Protein AF-A0A931NUS4-F1 (afdb_monomer_lite)

Structure (mmCIF, N/CA/C/O backbone):
data_AF-A0A931NUS4-F1
#
_entry.id   AF-A0A931NUS4-F1
#
loop_
_atom_site.group_PDB
_atom_site.id
_atom_site.type_symbol
_atom_site.label_atom_id
_atom_site.label_alt_id
_atom_site.label_comp_id
_atom_site.label_asym_id
_atom_site.label_entity_id
_atom_site.label_seq_id
_atom_site.pdbx_PDB_ins_code
_atom_site.Cartn_x
_atom_site.Cartn_y
_atom_site.Cartn_z
_atom_site.occupancy
_atom_site.B_iso_or_equiv
_atom_site.auth_seq_id
_atom_site.auth_comp_id
_atom_site.auth_asym_id
_atom_site.auth_atom_id
_atom_site.pdbx_PDB_model_num
ATOM 1 N N . MET A 1 1 ? -22.230 -15.250 7.422 1.00 44.75 1 MET A N 1
ATOM 2 C CA . MET A 1 1 ? -21.213 -14.177 7.453 1.00 44.75 1 MET A CA 1
ATOM 3 C C . MET A 1 1 ? -21.692 -13.132 8.441 1.00 44.75 1 MET A C 1
ATOM 5 O O . MET A 1 1 ? -22.619 -12.404 8.127 1.00 44.75 1 MET A O 1
ATOM 9 N N . SER A 1 2 ? -21.154 -13.136 9.659 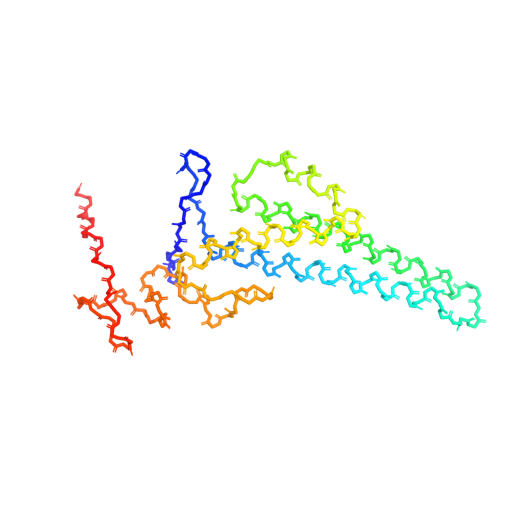1.00 49.25 2 SER A N 1
ATOM 10 C CA . SER A 1 2 ? -21.464 -12.131 10.679 1.00 49.25 2 SER A CA 1
ATOM 11 C C . SER A 1 2 ? -21.004 -10.754 10.206 1.00 49.25 2 SER A C 1
ATOM 13 O O . SER A 1 2 ? -19.854 -10.581 9.802 1.00 49.25 2 SER A O 1
ATOM 15 N N . GLU A 1 3 ? -21.904 -9.777 10.238 1.00 60.72 3 GLU A N 1
ATOM 16 C CA . GLU A 1 3 ? -21.630 -8.390 9.869 1.00 60.72 3 GLU A CA 1
ATOM 17 C C . GLU A 1 3 ? -20.678 -7.770 10.911 1.00 60.72 3 GLU A C 1
ATOM 19 O O . GLU A 1 3 ? -21.071 -7.276 11.970 1.00 60.72 3 GLU A O 1
ATOM 24 N N . HIS A 1 4 ? -19.369 -7.874 10.674 1.00 65.06 4 HIS A N 1
ATOM 25 C CA . HIS A 1 4 ? -18.370 -7.240 11.528 1.00 65.06 4 HIS A CA 1
ATOM 26 C C . HIS A 1 4 ? -18.446 -5.723 11.333 1.00 65.06 4 HIS A C 1
ATOM 28 O O . HIS A 1 4 ? -17.865 -5.183 10.395 1.00 65.06 4 HIS A O 1
ATOM 34 N N . GLN A 1 5 ? -19.157 -5.028 12.224 1.00 73.69 5 GLN A N 1
ATOM 35 C CA . GLN A 1 5 ? -19.165 -3.565 12.229 1.00 73.69 5 GLN A CA 1
ATOM 36 C C . GLN A 1 5 ? -17.720 -3.027 12.345 1.00 73.69 5 GLN A C 1
ATOM 38 O O . GLN A 1 5 ? -16.972 -3.386 13.259 1.00 73.69 5 GLN A O 1
ATOM 43 N N . GLU A 1 6 ? -17.294 -2.207 11.379 1.00 77.62 6 GLU A N 1
ATOM 44 C CA . GLU A 1 6 ? -15.931 -1.658 11.283 1.00 77.62 6 GLU A CA 1
ATOM 45 C C . GLU A 1 6 ? -15.802 -0.367 12.100 1.00 77.62 6 GLU A C 1
ATOM 47 O O . GLU A 1 6 ? -16.686 0.489 12.048 1.00 77.62 6 GLU A O 1
ATOM 52 N N . VAL A 1 7 ? -14.700 -0.163 12.835 1.00 80.19 7 VAL A N 1
ATOM 53 C CA . VAL A 1 7 ? -14.495 1.107 13.551 1.00 80.19 7 VAL A CA 1
ATOM 54 C C . VAL A 1 7 ? -14.315 2.230 12.531 1.00 80.19 7 VAL A C 1
ATOM 56 O O . VAL A 1 7 ? -13.367 2.238 11.736 1.00 80.19 7 VAL A O 1
ATOM 59 N N . THR A 1 8 ? -15.228 3.199 12.565 1.00 84.88 8 THR A N 1
ATOM 60 C CA . THR A 1 8 ? -15.153 4.389 11.720 1.00 84.88 8 THR A CA 1
ATOM 61 C C . THR A 1 8 ? -14.603 5.575 12.496 1.00 84.88 8 THR A C 1
ATOM 63 O O . THR A 1 8 ? -15.117 5.913 13.561 1.00 84.88 8 THR A O 1
ATOM 66 N N . ALA A 1 9 ? -13.611 6.262 11.937 1.00 82.31 9 ALA A N 1
ATOM 67 C CA . ALA A 1 9 ? -13.141 7.547 12.442 1.00 82.31 9 ALA A CA 1
ATOM 68 C C . ALA A 1 9 ? -13.780 8.692 11.644 1.00 82.31 9 ALA A C 1
ATOM 70 O O . ALA A 1 9 ? -13.908 8.600 10.422 1.00 82.31 9 ALA A O 1
ATOM 71 N N . LYS A 1 10 ? -14.158 9.791 12.308 1.00 80.50 10 LYS A N 1
ATOM 72 C CA . LYS A 1 10 ? -14.536 11.035 11.617 1.00 80.50 10 LYS A CA 1
ATOM 73 C C . LYS A 1 10 ? -13.261 11.747 11.177 1.00 80.50 10 LYS A C 1
ATOM 75 O O . LYS A 1 10 ? -12.428 12.091 12.013 1.00 80.50 10 LYS A O 1
ATOM 80 N N . VAL A 1 11 ? -13.090 11.948 9.874 1.00 73.88 11 VAL A N 1
ATOM 81 C CA . VAL A 1 11 ? -11.864 12.530 9.308 1.00 73.88 11 VAL A CA 1
ATOM 82 C C . VAL A 1 11 ? -12.217 13.633 8.309 1.00 73.88 11 VAL A C 1
ATOM 84 O O . VAL A 1 11 ? -13.215 13.559 7.592 1.00 73.88 11 VAL A O 1
ATOM 87 N N . GLY A 1 12 ? -11.392 14.681 8.273 1.00 66.06 12 GLY A N 1
ATOM 88 C CA . GLY A 1 12 ? -11.570 15.858 7.419 1.00 66.06 12 GLY A CA 1
ATOM 89 C C . GLY A 1 12 ? -11.888 17.127 8.209 1.00 66.06 12 GLY A C 1
ATOM 90 O O . GLY A 1 12 ? -12.439 17.065 9.304 1.00 66.06 12 GLY A O 1
ATOM 91 N N . TRP A 1 13 ? -11.556 18.284 7.627 1.00 54.19 13 TRP A N 1
ATOM 92 C CA . TRP A 1 13 ? -11.664 19.610 8.263 1.00 54.19 13 TRP A CA 1
ATOM 93 C C . TRP A 1 13 ? -13.055 19.875 8.867 1.00 54.19 13 TRP A C 1
ATOM 95 O O . TRP A 1 13 ? -13.164 20.471 9.928 1.00 54.19 13 TRP A O 1
ATOM 105 N N . LYS A 1 14 ? -14.128 19.380 8.236 1.00 71.62 14 LYS A N 1
ATOM 106 C CA . LYS A 1 14 ? -15.515 19.554 8.712 1.00 71.62 14 LYS A CA 1
ATOM 107 C C . LYS A 1 14 ? -16.119 18.322 9.406 1.00 71.62 14 LYS A C 1
ATOM 109 O O . LYS A 1 14 ? -17.322 18.300 9.616 1.00 71.62 14 LYS A O 1
ATOM 114 N N . GLY A 1 15 ? -15.348 17.266 9.689 1.00 66.75 15 GLY A N 1
ATOM 115 C CA . GLY A 1 15 ? -15.837 16.075 10.411 1.00 66.75 15 GLY A CA 1
ATOM 116 C C . GLY A 1 15 ? -16.984 15.294 9.744 1.00 66.75 15 GLY A C 1
ATOM 117 O O . GLY A 1 15 ? -17.589 14.439 10.385 1.00 66.75 15 GLY A O 1
ATOM 118 N N . ARG A 1 16 ? -17.291 15.575 8.468 1.00 69.38 16 ARG A N 1
ATOM 119 C CA . ARG A 1 16 ? -18.466 15.039 7.754 1.00 69.38 16 ARG A CA 1
ATOM 120 C C . ARG A 1 16 ? -18.285 13.635 7.173 1.00 69.38 16 ARG A C 1
ATOM 122 O O . ARG A 1 16 ? -19.279 13.019 6.816 1.00 69.38 16 ARG A O 1
ATOM 129 N N . LYS A 1 17 ? -17.054 13.126 7.045 1.00 79.38 17 LYS A N 1
ATOM 130 C CA . LYS A 1 17 ? -16.796 11.801 6.455 1.00 79.38 17 LYS A CA 1
ATOM 131 C C . LYS A 1 17 ? -16.368 10.806 7.529 1.00 79.38 17 LYS A C 1
ATOM 133 O O . LYS A 1 17 ? -15.382 11.032 8.231 1.00 79.38 17 LYS A O 1
ATOM 138 N N . THR A 1 18 ? -17.105 9.706 7.632 1.00 82.81 18 THR A N 1
ATOM 139 C CA . THR A 1 18 ? -16.718 8.516 8.391 1.00 82.81 18 THR A CA 1
ATOM 140 C C . THR A 1 18 ? -15.817 7.647 7.520 1.00 82.81 18 THR A C 1
ATOM 142 O O . THR A 1 18 ? -16.117 7.372 6.360 1.00 82.81 18 THR A O 1
ATOM 145 N N . ILE A 1 19 ? -14.668 7.248 8.059 1.00 85.56 19 ILE A N 1
ATOM 146 C CA . ILE A 1 19 ? -13.674 6.442 7.351 1.00 85.56 19 ILE A CA 1
ATOM 147 C C . ILE A 1 19 ? -13.434 5.166 8.138 1.00 85.56 19 ILE A C 1
ATOM 149 O O . ILE A 1 19 ? -13.087 5.219 9.316 1.00 85.56 19 IL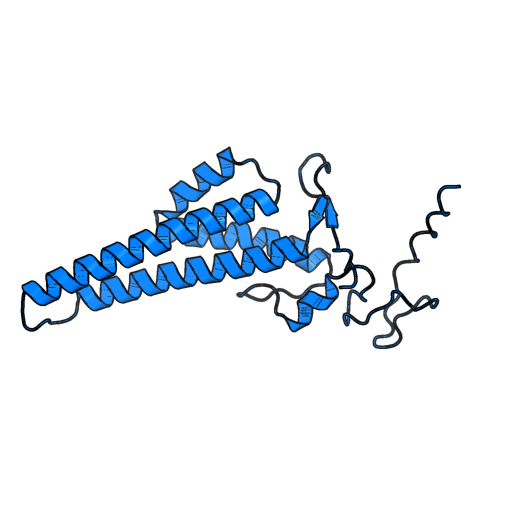E A O 1
ATOM 153 N N . SER A 1 20 ? -13.589 4.026 7.471 1.00 89.00 20 SER A N 1
ATOM 154 C CA . SER A 1 20 ? -13.227 2.721 8.021 1.00 89.00 20 SER A CA 1
ATOM 155 C C . SER A 1 20 ? -11.712 2.629 8.212 1.00 89.00 20 SER A C 1
ATOM 157 O O . SER A 1 20 ? -10.947 2.677 7.243 1.00 89.00 20 SER A O 1
ATOM 159 N N . LEU A 1 21 ? -11.273 2.492 9.466 1.00 88.19 21 LEU A N 1
ATOM 160 C CA . LEU A 1 21 ? -9.853 2.353 9.806 1.00 88.19 21 LEU A CA 1
ATOM 161 C C . LEU A 1 21 ? -9.255 1.070 9.219 1.00 88.19 21 LEU A C 1
ATOM 163 O O . LEU A 1 21 ? -8.116 1.081 8.750 1.00 88.19 21 LEU A O 1
ATOM 167 N N . MET A 1 22 ? -10.050 -0.003 9.177 1.00 88.88 22 MET A N 1
ATOM 168 C CA . MET A 1 22 ? -9.689 -1.279 8.557 1.00 88.88 22 MET A CA 1
ATOM 169 C C . MET A 1 22 ? -9.325 -1.080 7.081 1.00 88.88 22 MET A C 1
ATOM 171 O O . MET A 1 22 ? -8.249 -1.485 6.631 1.00 88.88 22 MET A O 1
ATOM 175 N N . ARG A 1 23 ? -10.182 -0.379 6.324 1.00 88.44 23 ARG A N 1
ATOM 176 C CA . ARG A 1 23 ? -9.917 -0.075 4.911 1.00 88.44 23 ARG A CA 1
ATOM 177 C C . ARG A 1 23 ? -8.662 0.768 4.733 1.00 88.44 23 ARG A C 1
ATOM 179 O O . ARG A 1 23 ? -7.893 0.495 3.814 1.00 88.44 23 ARG A O 1
ATOM 186 N N . VAL A 1 24 ? -8.422 1.753 5.599 1.00 88.81 24 VAL A N 1
ATOM 187 C CA . VAL A 1 24 ? -7.198 2.569 5.539 1.00 88.81 24 VAL A CA 1
ATOM 188 C C . VAL A 1 24 ? -5.955 1.706 5.755 1.00 88.81 24 VAL A C 1
ATOM 190 O O . VAL A 1 24 ? -5.039 1.774 4.939 1.00 88.81 24 VAL A O 1
ATOM 193 N N . ALA A 1 25 ? -5.940 0.848 6.779 1.00 90.31 25 ALA A N 1
ATOM 194 C CA . ALA A 1 25 ? -4.808 -0.033 7.071 1.00 90.31 25 ALA A CA 1
ATOM 195 C C . ALA A 1 25 ? -4.504 -1.001 5.911 1.00 90.31 25 ALA A C 1
ATOM 197 O O . ALA A 1 25 ? -3.353 -1.144 5.490 1.00 90.31 25 ALA A O 1
ATOM 198 N N . LEU A 1 26 ? -5.541 -1.618 5.333 1.00 90.06 26 LEU A N 1
ATOM 199 C CA . LEU A 1 26 ? -5.390 -2.522 4.188 1.00 90.06 26 LEU A CA 1
ATOM 200 C C . LEU A 1 26 ? -4.864 -1.796 2.942 1.00 90.06 26 LEU A C 1
ATOM 202 O O . LEU A 1 26 ? -3.983 -2.308 2.245 1.00 90.06 26 LEU A O 1
ATOM 206 N N . ARG A 1 27 ? -5.371 -0.590 2.662 1.00 90.25 27 ARG A N 1
ATOM 207 C CA . ARG A 1 27 ? -4.923 0.218 1.518 1.00 90.25 27 ARG A CA 1
ATOM 208 C C . ARG A 1 27 ? -3.505 0.748 1.710 1.00 90.25 27 ARG A C 1
ATOM 210 O O . ARG A 1 27 ? -2.758 0.754 0.737 1.00 90.25 27 ARG A O 1
ATOM 217 N N . GLN A 1 28 ? -3.111 1.109 2.931 1.00 90.19 28 GLN A N 1
ATOM 218 C CA . GLN A 1 28 ? -1.741 1.514 3.249 1.00 90.19 28 GLN A CA 1
ATOM 219 C C . GLN A 1 28 ? -0.751 0.386 2.930 1.00 90.19 28 GLN A C 1
ATOM 221 O O . GLN A 1 28 ? 0.210 0.587 2.191 1.00 90.19 28 GLN A O 1
ATOM 226 N N . ARG A 1 29 ? -1.045 -0.841 3.377 1.00 89.94 29 ARG A N 1
ATOM 227 C CA . ARG A 1 29 ? -0.205 -2.011 3.079 1.00 89.94 29 ARG A CA 1
ATOM 228 C C . ARG A 1 29 ? -0.134 -2.316 1.582 1.00 89.94 29 ARG A C 1
ATOM 230 O O . ARG A 1 29 ? 0.918 -2.694 1.071 1.00 89.94 29 ARG A O 1
ATOM 237 N N . SER A 1 30 ? -1.252 -2.161 0.872 1.00 90.25 30 SER A N 1
ATOM 238 C CA . SER A 1 30 ? -1.285 -2.306 -0.585 1.00 90.25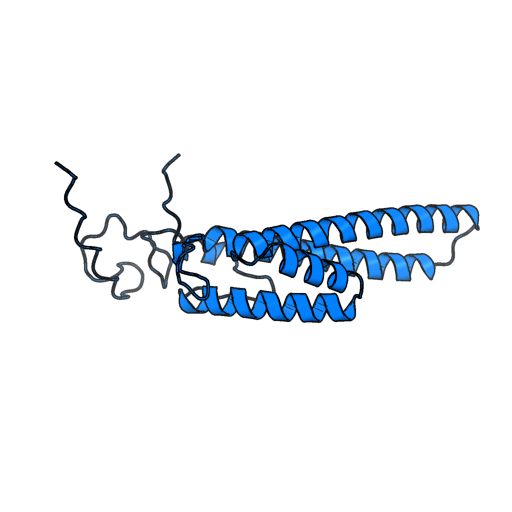 30 SER A CA 1
ATOM 239 C C . SER A 1 30 ? -0.404 -1.268 -1.281 1.00 90.25 30 SER A C 1
ATOM 241 O O . SER A 1 30 ? 0.329 -1.637 -2.195 1.00 90.25 30 SER A O 1
ATOM 243 N N . LEU A 1 31 ? -0.461 -0.001 -0.851 1.00 88.69 31 LEU A N 1
ATOM 244 C CA . LEU A 1 31 ? 0.361 1.073 -1.408 1.00 88.69 31 LEU A CA 1
ATOM 245 C C . LEU A 1 31 ? 1.847 0.775 -1.204 1.00 88.69 31 LEU A C 1
ATOM 247 O O . LEU A 1 31 ? 2.632 0.831 -2.147 1.00 88.69 31 LEU A O 1
ATOM 251 N N . GLN A 1 32 ? 2.222 0.382 0.008 1.00 90.25 32 GLN A N 1
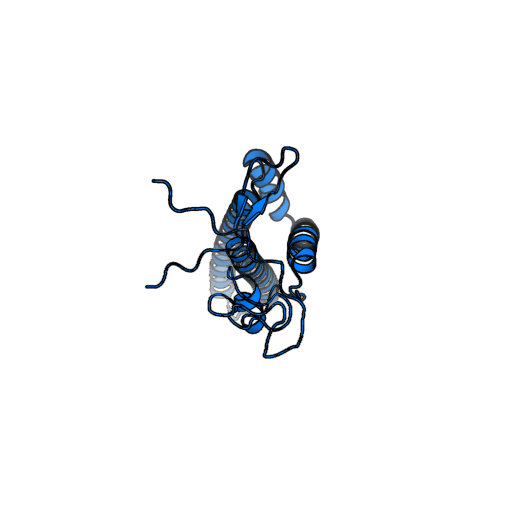ATOM 252 C CA . GLN A 1 32 ? 3.612 0.103 0.324 1.00 90.25 32 GLN A CA 1
ATOM 253 C C . GLN A 1 32 ? 4.179 -1.071 -0.477 1.00 90.25 32 GLN A C 1
ATOM 255 O O . GLN A 1 32 ? 5.307 -1.001 -0.955 1.00 90.25 32 GLN A O 1
ATOM 260 N N . ARG A 1 33 ? 3.380 -2.122 -0.702 1.00 90.38 33 ARG A N 1
ATOM 261 C CA . ARG A 1 33 ? 3.764 -3.216 -1.606 1.00 90.38 33 ARG A CA 1
ATOM 262 C C . ARG A 1 33 ? 3.919 -2.743 -3.046 1.00 90.38 33 ARG A C 1
ATOM 264 O O . ARG A 1 33 ? 4.873 -3.150 -3.694 1.00 90.38 33 ARG A O 1
ATOM 271 N N . SER A 1 34 ? 3.021 -1.886 -3.541 1.00 89.31 34 SER A N 1
ATOM 272 C CA . SER A 1 34 ? 3.137 -1.358 -4.907 1.00 89.31 34 SER A CA 1
ATOM 273 C C . SER A 1 34 ? 4.366 -0.473 -5.096 1.00 89.31 34 SER A C 1
ATOM 275 O O . SER A 1 34 ? 5.060 -0.617 -6.095 1.00 89.31 34 SER A O 1
ATOM 277 N N . VAL A 1 35 ? 4.686 0.387 -4.124 1.00 88.56 35 VAL A N 1
ATOM 278 C CA . VAL A 1 35 ? 5.878 1.241 -4.201 1.00 88.56 35 VAL A CA 1
ATOM 279 C C . VAL A 1 35 ? 7.151 0.417 -4.027 1.00 88.56 35 VAL A C 1
ATOM 281 O O . VAL A 1 35 ? 8.103 0.618 -4.772 1.00 88.56 35 VAL A O 1
ATOM 284 N N . GLY A 1 36 ? 7.153 -0.567 -3.124 1.00 90.12 36 GLY A N 1
ATOM 285 C CA . GLY A 1 36 ? 8.257 -1.520 -2.998 1.00 90.12 36 GLY A CA 1
ATOM 286 C C . GLY A 1 36 ? 8.499 -2.308 -4.288 1.00 90.12 36 GLY A C 1
ATOM 287 O O . GLY A 1 36 ? 9.636 -2.407 -4.732 1.00 90.12 36 GLY A O 1
ATOM 288 N N . ALA A 1 37 ? 7.437 -2.800 -4.934 1.00 90.81 37 ALA A N 1
ATOM 289 C CA . ALA A 1 37 ? 7.533 -3.487 -6.220 1.00 90.81 37 ALA A CA 1
ATOM 290 C C . ALA A 1 37 ? 8.047 -2.562 -7.334 1.00 90.81 37 ALA A C 1
ATOM 292 O O . ALA A 1 37 ? 8.880 -2.981 -8.132 1.00 90.81 37 ALA A O 1
ATOM 293 N N . TYR A 1 38 ? 7.603 -1.302 -7.366 1.00 89.94 38 TYR A N 1
ATOM 294 C CA . TYR A 1 38 ? 8.102 -0.304 -8.313 1.00 89.94 38 TYR A CA 1
ATOM 295 C C . TYR A 1 38 ? 9.602 -0.038 -8.125 1.00 89.94 38 TYR A C 1
ATOM 297 O O . TYR A 1 38 ? 10.360 -0.123 -9.087 1.00 89.94 38 TYR A O 1
ATOM 305 N N . LEU A 1 39 ? 10.050 0.206 -6.887 1.00 91.25 39 LEU A N 1
ATOM 306 C CA . LEU A 1 39 ? 11.468 0.414 -6.579 1.00 91.25 39 LEU A CA 1
ATOM 307 C C . LEU A 1 39 ? 12.308 -0.824 -6.908 1.00 91.25 39 LEU A C 1
ATOM 309 O O . LEU A 1 39 ? 13.378 -0.694 -7.495 1.00 91.25 39 LEU A O 1
ATOM 313 N N . LEU A 1 40 ? 11.810 -2.022 -6.593 1.00 92.69 40 LEU A N 1
ATOM 314 C CA . LEU A 1 40 ? 12.477 -3.274 -6.944 1.00 92.69 40 LEU A CA 1
ATOM 315 C C . LEU A 1 40 ? 12.602 -3.432 -8.464 1.00 92.69 40 LEU A C 1
ATOM 317 O O . LEU A 1 40 ? 13.680 -3.744 -8.955 1.00 92.69 40 LEU A O 1
ATOM 321 N N . THR A 1 41 ? 11.527 -3.164 -9.210 1.00 91.69 41 THR A N 1
ATOM 322 C CA . THR A 1 41 ? 11.525 -3.218 -10.682 1.00 91.69 41 THR A CA 1
ATOM 323 C C . THR A 1 41 ? 12.516 -2.215 -11.267 1.00 91.69 41 THR A C 1
ATOM 325 O O . THR A 1 41 ? 13.223 -2.536 -12.218 1.00 91.69 41 THR A O 1
ATOM 328 N N . LEU A 1 42 ? 12.627 -1.025 -10.672 1.00 91.31 42 LEU A N 1
ATOM 329 C CA . LEU A 1 42 ? 13.593 -0.005 -11.071 1.00 91.31 42 LEU A CA 1
ATOM 330 C C . LEU A 1 42 ? 15.040 -0.466 -10.832 1.00 91.31 42 LEU A C 1
ATOM 332 O O . LEU A 1 42 ? 15.858 -0.381 -11.743 1.00 91.31 42 LEU A O 1
ATOM 336 N N . VAL A 1 43 ? 15.347 -1.032 -9.660 1.00 94.31 43 VAL A N 1
ATOM 337 C CA . VAL A 1 43 ? 16.681 -1.588 -9.353 1.00 94.31 43 VAL A CA 1
ATOM 338 C C . VAL A 1 43 ? 17.030 -2.750 -10.288 1.00 94.31 43 VAL A C 1
ATOM 340 O O . VAL A 1 43 ? 18.128 -2.781 -10.838 1.00 94.31 43 VAL A O 1
ATOM 343 N N . VAL A 1 44 ? 16.089 -3.671 -10.524 1.00 93.31 44 VAL A N 1
ATOM 344 C CA . VAL A 1 44 ? 16.267 -4.793 -11.462 1.00 93.31 44 VAL A CA 1
ATOM 345 C C . VAL A 1 44 ? 16.504 -4.287 -12.883 1.00 93.31 44 VAL A C 1
ATOM 347 O O . VAL A 1 44 ? 17.370 -4.815 -13.570 1.00 93.31 44 VAL A O 1
ATOM 350 N N . SER A 1 45 ? 15.794 -3.243 -13.317 1.00 91.44 45 SER A N 1
ATOM 351 C CA . SER A 1 45 ? 15.963 -2.662 -14.656 1.00 91.44 45 SER A CA 1
ATOM 352 C C . SER A 1 45 ? 17.342 -2.019 -14.839 1.00 91.44 45 SER A C 1
ATOM 354 O O . SER A 1 45 ? 17.958 -2.181 -15.891 1.00 91.44 45 SER A O 1
ATOM 356 N N . ILE A 1 46 ? 17.855 -1.329 -13.813 1.00 91.69 46 ILE A N 1
ATOM 357 C CA . ILE A 1 46 ? 19.213 -0.757 -13.816 1.00 91.69 46 ILE A CA 1
ATOM 358 C C . ILE A 1 46 ? 20.258 -1.878 -13.860 1.00 91.69 46 ILE A C 1
ATOM 360 O O . ILE A 1 46 ? 21.163 -1.840 -14.692 1.00 91.69 46 ILE A O 1
ATOM 364 N N . GLY A 1 47 ? 20.099 -2.904 -13.018 1.00 92.44 47 GLY A N 1
ATOM 365 C CA . GLY A 1 47 ? 20.989 -4.066 -12.986 1.00 92.44 47 GLY A CA 1
ATOM 366 C C . GLY A 1 47 ? 21.011 -4.823 -14.314 1.00 92.44 47 GLY A C 1
ATOM 367 O O . GLY A 1 47 ? 22.084 -5.097 -14.847 1.00 92.44 47 GLY A O 1
ATOM 368 N N . ALA A 1 48 ? 19.836 -5.080 -14.893 1.00 91.06 48 ALA A N 1
ATOM 369 C CA . ALA A 1 48 ? 19.701 -5.689 -16.211 1.00 91.06 48 ALA A CA 1
ATOM 370 C C . ALA A 1 48 ? 20.399 -4.842 -17.282 1.00 91.06 48 ALA A C 1
ATOM 372 O O . ALA A 1 48 ? 21.189 -5.363 -18.053 1.00 91.06 48 ALA A O 1
ATOM 373 N N . SER A 1 49 ? 20.214 -3.520 -17.271 1.00 88.69 49 SER A N 1
ATOM 374 C CA . SER A 1 49 ? 20.866 -2.629 -18.243 1.00 88.69 49 SER A CA 1
ATOM 375 C C . SER A 1 49 ? 22.398 -2.626 -18.140 1.00 88.69 49 SER A C 1
ATOM 377 O O . SER A 1 49 ? 23.065 -2.340 -19.130 1.00 88.69 49 SER A O 1
ATOM 379 N N . SER A 1 50 ? 22.956 -2.946 -16.967 1.00 90.31 50 SER A N 1
ATOM 380 C CA . SER A 1 50 ? 24.406 -3.053 -16.744 1.00 90.31 50 SER A CA 1
ATOM 381 C C . SER A 1 50 ? 25.001 -4.434 -17.046 1.00 90.31 50 SER A C 1
ATOM 383 O O . SER A 1 50 ? 26.222 -4.583 -17.050 1.00 90.31 50 SER A O 1
ATOM 385 N N . ALA A 1 51 ? 24.169 -5.451 -17.277 1.00 92.50 51 ALA A N 1
ATOM 386 C CA . ALA A 1 51 ? 24.639 -6.811 -17.504 1.00 92.50 51 ALA A CA 1
ATOM 387 C C . ALA A 1 51 ? 25.243 -6.979 -18.910 1.00 92.50 51 ALA A C 1
ATOM 389 O O . ALA A 1 51 ? 24.734 -6.451 -19.900 1.00 92.50 51 ALA A O 1
ATOM 390 N N . ALA A 1 52 ? 26.318 -7.765 -19.005 1.00 92.69 52 ALA A N 1
ATOM 391 C CA . ALA A 1 52 ? 26.904 -8.147 -20.284 1.00 92.69 52 ALA A CA 1
ATOM 392 C C . ALA A 1 52 ? 26.038 -9.229 -20.948 1.00 92.69 52 ALA A C 1
ATOM 394 O O . ALA A 1 52 ? 26.005 -10.376 -20.498 1.00 92.69 52 ALA A O 1
ATOM 395 N N . TYR A 1 53 ? 25.328 -8.862 -22.015 1.00 94.56 53 TYR A N 1
ATOM 396 C CA . TYR A 1 53 ? 24.532 -9.795 -22.811 1.00 94.56 53 TYR A CA 1
ATOM 397 C C . TYR A 1 53 ? 25.329 -10.332 -24.006 1.00 94.56 53 TYR A C 1
ATOM 399 O O . TYR A 1 53 ? 26.119 -9.597 -24.595 1.00 94.56 53 TYR A O 1
ATOM 407 N N . PRO A 1 54 ? 25.093 -11.590 -24.422 1.00 94.06 54 PRO A N 1
ATOM 408 C CA . PRO A 1 54 ? 25.824 -12.214 -25.527 1.00 94.06 54 PRO A CA 1
ATOM 409 C C . PRO A 1 54 ? 25.498 -11.602 -26.898 1.00 94.06 54 PRO A C 1
ATOM 411 O O . PRO A 1 54 ? 26.240 -11.803 -27.853 1.00 94.06 54 PRO A O 1
ATOM 414 N N . SER A 1 55 ? 24.381 -10.880 -27.025 1.00 97.19 55 SER A N 1
ATOM 415 C CA . SER A 1 55 ? 23.988 -10.212 -28.266 1.00 97.19 55 SER A CA 1
ATOM 416 C C . SER A 1 55 ? 23.170 -8.946 -28.000 1.00 97.19 55 SER A C 1
ATOM 418 O O . SER A 1 55 ? 22.453 -8.854 -26.998 1.00 97.19 55 SER A O 1
ATOM 420 N N . GLN A 1 56 ? 23.223 -7.989 -28.936 1.00 95.56 56 GLN A N 1
ATOM 421 C CA . GLN A 1 56 ? 22.401 -6.772 -28.876 1.00 95.56 56 GLN A CA 1
ATOM 422 C C . GLN A 1 56 ? 20.897 -7.070 -28.937 1.00 95.56 56 GLN A C 1
ATOM 424 O O . GLN A 1 56 ? 20.115 -6.390 -28.278 1.00 95.56 56 GLN A O 1
ATOM 429 N N . ALA A 1 57 ? 20.485 -8.104 -29.678 1.00 96.19 57 ALA A N 1
ATOM 430 C CA . ALA A 1 57 ? 19.080 -8.502 -29.767 1.00 96.19 57 ALA A CA 1
ATOM 431 C C . ALA A 1 57 ? 18.514 -8.904 -28.392 1.00 96.19 57 ALA A C 1
ATOM 433 O O . ALA A 1 57 ? 17.424 -8.473 -28.016 1.00 96.19 57 ALA A O 1
ATOM 434 N N . VAL A 1 58 ? 19.282 -9.667 -27.603 1.00 94.62 58 VAL A N 1
ATOM 435 C CA . VAL A 1 58 ? 18.891 -10.045 -26.234 1.00 94.62 58 VAL A CA 1
ATOM 436 C C . VAL A 1 58 ? 18.812 -8.812 -25.333 1.00 94.62 58 VAL A C 1
ATOM 438 O O . VAL A 1 58 ? 17.843 -8.669 -24.590 1.00 94.62 58 VAL A O 1
ATOM 441 N N . GLN A 1 59 ? 19.773 -7.889 -25.437 1.00 93.50 59 GLN A N 1
ATOM 442 C CA . GLN A 1 59 ? 19.759 -6.645 -24.662 1.00 93.50 59 GLN A CA 1
ATOM 443 C C . GLN A 1 59 ? 18.509 -5.797 -24.954 1.00 93.50 59 GLN A C 1
ATOM 445 O O . GLN A 1 59 ? 17.865 -5.315 -24.023 1.00 93.50 59 GLN A O 1
ATOM 450 N N . GLN A 1 60 ? 18.128 -5.647 -26.227 1.00 95.00 60 GLN A N 1
ATOM 451 C CA . GLN A 1 60 ? 16.921 -4.909 -26.617 1.00 95.00 60 GLN A CA 1
ATOM 452 C C . GLN A 1 60 ? 15.645 -5.585 -26.107 1.00 95.00 60 GLN A C 1
ATOM 454 O O . GLN A 1 60 ? 14.780 -4.909 -25.551 1.00 95.00 60 GLN A O 1
ATOM 459 N N . MET A 1 61 ? 15.541 -6.912 -26.230 1.00 95.56 61 MET A N 1
ATOM 460 C CA . MET A 1 61 ? 14.385 -7.658 -25.729 1.00 95.56 61 MET A CA 1
ATOM 461 C C . MET A 1 61 ? 14.225 -7.490 -24.212 1.00 95.56 61 MET A C 1
ATOM 463 O O . MET A 1 61 ? 13.131 -7.186 -23.733 1.00 95.56 61 MET A O 1
ATOM 467 N N . VAL A 1 62 ? 15.320 -7.612 -23.453 1.00 93.69 62 VAL A N 1
ATOM 468 C CA . VAL A 1 62 ? 15.304 -7.402 -21.999 1.00 93.69 62 VAL A CA 1
ATOM 469 C C . VAL A 1 62 ? 14.910 -5.966 -21.654 1.00 93.69 62 VAL A C 1
ATOM 471 O O . VAL A 1 62 ? 14.072 -5.768 -20.774 1.00 93.69 62 VAL A O 1
ATOM 474 N N . ALA A 1 63 ? 15.448 -4.970 -22.363 1.00 93.31 63 ALA A N 1
ATOM 475 C CA . ALA A 1 63 ? 15.102 -3.568 -22.145 1.00 93.31 63 ALA A CA 1
ATOM 476 C C . ALA A 1 63 ? 13.610 -3.289 -22.400 1.00 93.31 63 ALA A C 1
ATOM 478 O O . ALA A 1 63 ? 12.971 -2.601 -21.602 1.00 93.31 63 ALA A O 1
ATOM 479 N N . MET A 1 64 ? 13.025 -3.860 -23.459 1.00 95.69 64 MET A N 1
ATOM 480 C CA . MET A 1 64 ? 11.592 -3.726 -23.754 1.00 95.69 64 MET A CA 1
ATOM 481 C C . MET A 1 64 ? 10.723 -4.371 -22.669 1.00 95.69 64 MET A C 1
ATOM 483 O O . MET A 1 64 ? 9.760 -3.757 -22.205 1.00 95.69 64 MET A O 1
ATOM 487 N N . CYS A 1 65 ? 11.078 -5.576 -22.213 1.00 94.81 65 CYS A N 1
ATOM 488 C CA . CYS A 1 65 ? 10.366 -6.251 -21.128 1.00 94.81 65 CYS A CA 1
ATOM 489 C C . CYS A 1 65 ? 10.463 -5.476 -19.806 1.00 94.81 65 CYS A C 1
ATOM 491 O O . CYS A 1 65 ? 9.449 -5.276 -19.133 1.00 94.81 65 CYS A O 1
ATOM 493 N N . ALA A 1 66 ? 11.660 -5.006 -19.447 1.00 93.00 66 ALA A N 1
ATOM 494 C CA . ALA A 1 66 ? 11.893 -4.217 -18.241 1.00 93.00 66 ALA A CA 1
ATOM 495 C C . ALA A 1 66 ? 11.126 -2.885 -18.280 1.00 93.00 66 ALA A C 1
ATOM 497 O O . ALA A 1 66 ? 10.440 -2.539 -17.318 1.00 93.00 66 ALA A O 1
ATOM 498 N N . GLY A 1 67 ? 11.158 -2.179 -19.416 1.00 92.56 67 GLY A N 1
ATOM 499 C CA . GLY A 1 67 ? 10.396 -0.948 -19.628 1.00 92.56 67 GLY A CA 1
ATOM 500 C C . GLY A 1 67 ? 8.885 -1.161 -19.509 1.00 92.56 67 GLY A C 1
ATOM 501 O O . GLY A 1 67 ? 8.206 -0.403 -18.815 1.00 92.56 67 GLY A O 1
ATOM 502 N N . GLY A 1 68 ? 8.356 -2.234 -20.108 1.00 94.44 68 GLY A N 1
ATOM 503 C CA . GLY A 1 68 ? 6.944 -2.610 -19.981 1.00 94.44 68 GLY A CA 1
ATOM 504 C C . GLY A 1 68 ? 6.535 -2.915 -18.535 1.00 94.44 68 GLY A C 1
ATOM 505 O O . GLY A 1 68 ? 5.513 -2.416 -18.059 1.00 94.44 68 GLY A O 1
ATOM 506 N N . ALA A 1 69 ? 7.358 -3.673 -17.804 1.00 93.19 69 ALA A N 1
ATOM 507 C CA . ALA A 1 69 ? 7.127 -3.974 -16.392 1.00 93.19 69 ALA A CA 1
ATOM 508 C C . ALA A 1 69 ? 7.159 -2.710 -15.517 1.00 93.19 69 ALA A C 1
ATOM 510 O O . ALA A 1 69 ? 6.304 -2.536 -14.646 1.00 93.19 69 ALA A O 1
ATOM 511 N N . LEU A 1 70 ? 8.100 -1.797 -15.778 1.00 91.62 70 LEU A N 1
ATOM 512 C CA . LEU A 1 70 ? 8.222 -0.530 -15.060 1.00 91.62 70 LEU A CA 1
ATOM 513 C C . LEU A 1 70 ? 6.999 0.369 -15.288 1.00 91.62 70 LEU A C 1
ATOM 515 O O . LEU A 1 70 ? 6.459 0.924 -14.330 1.00 91.62 70 LEU A O 1
ATOM 519 N N . MET A 1 71 ? 6.508 0.448 -16.528 1.00 93.06 71 MET A N 1
ATOM 520 C CA . MET A 1 71 ? 5.280 1.175 -16.861 1.00 93.06 71 MET A CA 1
ATOM 521 C C . MET A 1 71 ? 4.054 0.590 -16.153 1.00 93.06 71 MET A C 1
ATOM 523 O O . MET A 1 71 ? 3.280 1.331 -15.543 1.00 93.06 71 MET A O 1
ATOM 527 N N . ALA A 1 72 ? 3.893 -0.736 -16.164 1.00 93.75 72 ALA A N 1
ATOM 528 C CA . ALA A 1 72 ? 2.797 -1.398 -15.459 1.00 93.75 72 ALA A CA 1
ATOM 529 C C . ALA A 1 72 ? 2.858 -1.149 -13.939 1.00 93.75 72 ALA A C 1
ATOM 531 O O . ALA A 1 72 ? 1.841 -0.825 -13.317 1.00 93.75 72 ALA A O 1
ATOM 532 N N . ALA A 1 73 ? 4.052 -1.235 -13.342 1.00 90.88 73 ALA A N 1
ATOM 533 C CA . ALA A 1 73 ? 4.267 -0.955 -11.925 1.00 90.88 73 ALA A CA 1
ATOM 534 C C . ALA A 1 73 ? 3.965 0.511 -11.568 1.00 90.88 73 ALA A C 1
ATOM 536 O O . ALA A 1 73 ? 3.331 0.771 -10.541 1.00 90.88 73 ALA A O 1
ATOM 537 N N . ALA A 1 74 ? 4.353 1.462 -12.424 1.00 88.25 74 ALA A N 1
ATOM 538 C CA . ALA A 1 74 ? 4.070 2.885 -12.243 1.00 88.25 74 ALA A CA 1
ATOM 539 C C . ALA A 1 74 ? 2.560 3.173 -12.259 1.00 88.25 74 ALA A C 1
ATOM 541 O O . ALA A 1 74 ? 2.035 3.803 -11.338 1.00 88.25 74 ALA A O 1
ATOM 542 N N . VAL A 1 75 ? 1.833 2.648 -13.254 1.00 92.44 75 VAL A N 1
ATOM 543 C CA . VAL A 1 75 ? 0.369 2.789 -13.339 1.00 92.44 75 VAL A CA 1
ATOM 544 C C . VAL A 1 75 ? -0.305 2.181 -12.108 1.00 92.44 75 VAL A C 1
ATOM 546 O O . VAL A 1 75 ? -1.192 2.794 -11.508 1.00 92.44 75 VAL A O 1
ATOM 549 N N . TRP A 1 76 ? 0.143 1.001 -11.674 1.00 92.44 76 TRP A N 1
ATOM 550 C CA . TRP A 1 76 ? -0.400 0.354 -10.484 1.00 92.44 76 TRP A CA 1
ATOM 551 C C . TRP A 1 76 ? -0.157 1.170 -9.204 1.00 92.44 76 TRP A C 1
ATOM 553 O O . TRP A 1 76 ? -1.069 1.309 -8.384 1.00 92.44 76 TRP A O 1
ATOM 563 N N . ALA A 1 77 ? 1.032 1.759 -9.042 1.00 88.25 77 ALA A N 1
ATOM 564 C CA . ALA A 1 77 ? 1.356 2.635 -7.916 1.00 88.25 77 ALA A CA 1
ATOM 565 C C . ALA A 1 77 ? 0.478 3.902 -7.897 1.00 88.25 77 ALA A C 1
ATOM 567 O O . ALA A 1 77 ? -0.028 4.289 -6.837 1.00 88.25 77 ALA A O 1
ATOM 568 N N . ILE A 1 78 ? 0.209 4.500 -9.063 1.00 89.12 78 ILE A N 1
ATOM 569 C CA . ILE A 1 78 ? -0.716 5.636 -9.208 1.00 89.12 78 ILE A CA 1
ATOM 570 C C . ILE A 1 78 ? -2.124 5.238 -8.750 1.00 89.12 78 ILE A C 1
ATOM 572 O O . ILE A 1 78 ? -2.704 5.892 -7.878 1.00 89.12 78 ILE A O 1
ATOM 576 N N . VAL A 1 79 ? -2.661 4.127 -9.265 1.00 91.12 79 VAL A N 1
ATOM 577 C CA . VAL A 1 79 ? -3.997 3.632 -8.893 1.00 91.12 79 VAL A CA 1
ATOM 578 C C . VAL A 1 79 ? -4.080 3.329 -7.395 1.00 91.12 79 VAL A C 1
ATOM 580 O O . VAL A 1 79 ? -5.068 3.681 -6.743 1.00 91.12 79 VAL A O 1
ATOM 583 N N . ALA A 1 80 ? -3.050 2.705 -6.819 1.00 89.62 80 ALA A N 1
ATOM 584 C CA . ALA A 1 80 ? -2.980 2.428 -5.386 1.00 89.62 80 ALA A CA 1
ATOM 585 C C . ALA A 1 80 ? -2.991 3.721 -4.553 1.00 89.62 80 ALA A C 1
ATOM 587 O O . ALA A 1 80 ? -3.710 3.806 -3.552 1.00 89.62 80 ALA A O 1
ATOM 588 N N . THR A 1 81 ? -2.261 4.743 -5.001 1.00 88.00 81 THR A N 1
ATOM 589 C CA . THR A 1 81 ? -2.190 6.055 -4.346 1.00 88.00 81 THR A CA 1
ATOM 590 C C . THR A 1 81 ? -3.533 6.762 -4.378 1.00 88.00 81 THR A C 1
ATOM 592 O O . THR A 1 81 ? -4.020 7.195 -3.332 1.00 88.00 81 THR A O 1
ATOM 595 N N . VAL A 1 82 ? -4.179 6.824 -5.545 1.00 89.31 82 VAL A N 1
ATOM 596 C CA . VAL A 1 82 ? -5.509 7.429 -5.695 1.00 89.31 82 VAL A CA 1
ATOM 597 C C . VAL A 1 82 ? -6.521 6.709 -4.806 1.00 89.31 82 VAL A C 1
ATOM 599 O O . VAL A 1 82 ? -7.218 7.365 -4.032 1.00 89.31 82 VAL A O 1
ATOM 602 N N . ARG A 1 83 ? -6.539 5.367 -4.816 1.00 89.12 83 ARG A N 1
ATOM 603 C CA . ARG A 1 83 ? -7.420 4.562 -3.950 1.00 89.12 83 ARG A CA 1
ATOM 604 C C . ARG A 1 83 ? -7.207 4.856 -2.465 1.00 89.12 83 ARG A C 1
ATOM 606 O O . ARG A 1 83 ? -8.182 4.936 -1.713 1.00 89.12 83 ARG A O 1
ATOM 613 N N . LEU A 1 84 ? -5.958 5.041 -2.031 1.00 87.25 84 LEU A N 1
ATOM 614 C CA . LEU A 1 84 ? -5.661 5.425 -0.652 1.00 87.25 84 LEU A CA 1
ATOM 615 C C . LEU A 1 84 ? -6.150 6.847 -0.343 1.00 87.25 84 LEU A C 1
ATOM 617 O O . LEU A 1 84 ? -6.799 7.047 0.681 1.00 87.25 84 LEU A O 1
ATOM 621 N N . GLN A 1 85 ? -5.905 7.830 -1.217 1.00 87.75 85 GLN A N 1
ATOM 622 C CA . GLN A 1 85 ? -6.380 9.203 -0.996 1.00 87.75 85 GLN A CA 1
ATOM 623 C C . GLN A 1 85 ? -7.907 9.277 -0.922 1.00 87.75 85 GLN A C 1
ATOM 625 O O . GLN A 1 85 ? -8.447 9.965 -0.053 1.00 87.75 85 GLN A O 1
ATOM 630 N N . THR A 1 86 ? -8.606 8.541 -1.792 1.00 86.69 86 THR A N 1
ATOM 631 C CA . THR A 1 86 ? -10.070 8.461 -1.758 1.00 86.69 86 THR A CA 1
ATOM 632 C C . THR A 1 86 ? -10.558 7.801 -0.473 1.00 86.69 86 THR A C 1
ATOM 634 O O . THR A 1 86 ? -11.515 8.284 0.128 1.00 86.69 86 THR A O 1
ATOM 637 N N . ALA A 1 87 ? -9.860 6.765 0.010 1.00 85.44 87 ALA A N 1
ATOM 638 C CA . ALA A 1 87 ? -10.170 6.129 1.289 1.00 85.44 87 ALA A CA 1
ATOM 639 C C . ALA A 1 87 ? -9.925 7.070 2.478 1.00 85.44 87 ALA A C 1
ATOM 641 O O . ALA A 1 87 ? -10.656 7.004 3.454 1.00 85.44 87 ALA A O 1
ATOM 642 N N . LEU A 1 88 ? -8.956 7.987 2.378 1.00 84.06 88 LEU A N 1
ATOM 643 C CA . LEU A 1 88 ? -8.704 9.051 3.358 1.00 84.06 88 LEU A CA 1
ATOM 644 C C . LEU A 1 88 ? -9.671 10.245 3.230 1.00 84.06 88 LEU A C 1
ATOM 646 O O . LEU A 1 88 ? -9.547 11.222 3.969 1.00 84.06 88 LEU A O 1
ATOM 650 N N . GLY A 1 89 ? -10.635 10.190 2.305 1.00 84.19 89 GLY A N 1
ATOM 651 C CA . GLY A 1 89 ? -11.661 11.215 2.129 1.00 84.19 89 GLY A CA 1
ATOM 652 C C . GLY A 1 89 ? -11.163 12.523 1.507 1.00 84.19 89 GLY A C 1
ATOM 653 O O . GLY A 1 89 ? -11.910 13.508 1.520 1.00 84.19 89 GLY A O 1
ATOM 654 N N . ARG A 1 90 ? -9.938 12.541 0.963 1.00 85.62 90 ARG A N 1
ATOM 655 C CA . ARG A 1 90 ? -9.328 13.703 0.300 1.00 85.62 90 ARG A CA 1
ATOM 656 C C . ARG A 1 90 ? -9.976 14.001 -1.055 1.00 85.62 90 ARG A C 1
ATOM 658 O O . ARG A 1 90 ? -10.619 13.145 -1.656 1.00 85.62 90 ARG A O 1
ATOM 665 N N . ASN A 1 91 ? -9.786 15.232 -1.530 1.00 89.62 91 ASN A N 1
ATOM 666 C CA . ASN A 1 91 ? -10.233 15.647 -2.858 1.00 89.62 91 ASN A CA 1
ATOM 667 C C . ASN A 1 91 ? -9.449 14.891 -3.940 1.00 89.62 91 ASN A C 1
ATOM 669 O O . ASN A 1 91 ? -8.220 14.821 -3.872 1.00 89.62 91 ASN A O 1
ATOM 673 N N . VAL A 1 92 ? -10.159 14.378 -4.948 1.00 85.50 92 VAL A N 1
ATOM 674 C CA . VAL A 1 92 ? -9.578 13.601 -6.059 1.00 85.50 92 VAL A CA 1
ATOM 675 C C . VAL A 1 92 ? -8.558 14.427 -6.843 1.00 85.50 92 VAL A C 1
ATOM 677 O O . VAL A 1 92 ? -7.496 13.919 -7.170 1.00 85.50 92 VAL A O 1
ATOM 680 N N . VAL A 1 93 ? -8.813 15.724 -7.044 1.00 87.56 93 VAL A N 1
ATOM 681 C CA . VAL A 1 93 ? -7.888 16.628 -7.752 1.00 87.56 93 VAL A CA 1
ATOM 682 C C . VAL A 1 93 ? -6.512 16.666 -7.082 1.00 87.56 93 VAL A C 1
ATOM 684 O O . VAL A 1 93 ? -5.495 16.499 -7.746 1.00 87.56 93 VAL A O 1
ATOM 687 N N . LEU A 1 94 ? -6.470 16.803 -5.752 1.00 86.25 94 LEU A N 1
ATOM 688 C CA . LEU A 1 94 ? -5.207 16.785 -5.012 1.00 86.25 94 LEU A CA 1
ATOM 689 C C . LEU A 1 94 ? -4.516 15.419 -5.127 1.00 86.25 94 LEU A C 1
ATOM 691 O O . LEU A 1 94 ? -3.296 15.363 -5.232 1.00 86.25 94 LEU A O 1
ATOM 695 N N . ALA A 1 95 ? -5.288 14.326 -5.138 1.00 86.69 95 ALA A N 1
ATOM 696 C CA . ALA A 1 95 ? -4.746 12.988 -5.352 1.00 86.69 95 ALA A CA 1
ATOM 697 C C . ALA A 1 95 ? -4.096 12.851 -6.738 1.00 86.69 95 ALA A C 1
ATOM 699 O O . ALA A 1 95 ? -3.007 12.291 -6.831 1.00 86.69 95 ALA A O 1
ATOM 700 N N . CYS A 1 96 ? -4.713 13.411 -7.783 1.00 86.25 96 CYS A N 1
ATOM 701 C CA . CYS A 1 96 ? -4.158 13.419 -9.136 1.00 86.25 96 CYS A CA 1
ATOM 702 C C . CYS A 1 96 ? -2.854 14.225 -9.210 1.00 86.25 96 CYS A C 1
ATOM 704 O O . CYS A 1 96 ? -1.850 13.709 -9.695 1.00 86.25 96 CYS A O 1
ATOM 706 N N . ILE A 1 97 ? -2.829 15.444 -8.657 1.00 89.19 97 ILE A N 1
ATOM 707 C CA . ILE A 1 97 ? -1.616 16.282 -8.621 1.00 89.19 97 ILE A CA 1
ATOM 708 C C . ILE A 1 97 ? -0.472 15.539 -7.915 1.00 89.19 97 ILE A C 1
ATOM 710 O O . ILE A 1 97 ? 0.644 15.473 -8.424 1.00 89.19 97 ILE A O 1
ATOM 714 N N . MET A 1 98 ? -0.758 14.914 -6.768 1.00 85.75 98 MET A N 1
ATOM 715 C CA . MET A 1 98 ? 0.238 14.135 -6.025 1.00 85.75 98 MET A CA 1
ATOM 716 C C . MET A 1 98 ? 0.681 12.875 -6.782 1.00 85.75 98 MET A C 1
ATOM 718 O O . MET A 1 98 ? 1.840 12.485 -6.681 1.00 85.75 98 MET A O 1
ATOM 722 N N . SER A 1 99 ? -0.208 12.255 -7.566 1.00 85.94 99 SER A N 1
ATOM 723 C CA . SER A 1 99 ? 0.133 11.073 -8.363 1.00 85.94 99 SER A CA 1
ATOM 724 C C . SER A 1 99 ? 1.080 11.377 -9.525 1.00 85.94 99 SER A C 1
ATOM 726 O O . SER A 1 99 ? 1.937 10.554 -9.822 1.00 85.94 99 SER A O 1
ATOM 728 N N . ILE A 1 100 ? 1.013 12.576 -10.115 1.00 87.19 100 ILE A N 1
ATOM 729 C CA . ILE A 1 100 ? 2.000 13.019 -11.115 1.00 87.19 100 ILE A CA 1
ATOM 730 C C . ILE A 1 100 ? 3.380 13.147 -10.457 1.00 87.19 100 ILE A C 1
ATOM 732 O O . ILE A 1 100 ? 4.383 12.714 -11.017 1.00 87.19 100 ILE A O 1
ATOM 736 N N . GLY A 1 101 ? 3.429 13.645 -9.219 1.00 85.88 101 GLY A N 1
ATOM 737 C CA . GLY A 1 101 ? 4.663 13.711 -8.436 1.00 85.88 101 GLY A CA 1
ATOM 738 C C . GLY A 1 101 ? 5.322 12.349 -8.170 1.00 85.88 101 GLY A C 1
ATOM 739 O O . GLY A 1 101 ? 6.526 12.306 -7.934 1.00 85.88 101 GLY A O 1
ATOM 740 N N . MET A 1 102 ? 4.583 11.232 -8.254 1.00 82.25 102 MET A N 1
ATOM 741 C CA . MET A 1 102 ? 5.157 9.886 -8.094 1.00 82.25 102 MET A CA 1
ATOM 742 C C . MET A 1 102 ? 6.031 9.426 -9.268 1.00 82.25 102 MET A C 1
ATOM 744 O O . MET A 1 102 ? 6.782 8.466 -9.099 1.00 82.25 102 MET A O 1
ATOM 748 N N . LEU A 1 103 ? 5.983 10.098 -10.425 1.00 82.44 103 LEU A N 1
ATOM 749 C CA . LEU A 1 103 ? 6.881 9.804 -11.550 1.00 82.44 103 LEU A CA 1
ATOM 750 C C . LEU A 1 103 ? 8.353 10.051 -11.191 1.00 82.44 103 LEU A C 1
ATOM 752 O O . LEU A 1 103 ? 9.239 9.395 -11.732 1.00 82.44 103 LEU A O 1
ATOM 756 N N . ILE A 1 104 ? 8.619 10.958 -10.248 1.00 89.12 104 ILE A N 1
ATOM 757 C CA . ILE A 1 104 ? 9.972 11.242 -9.769 1.00 89.12 104 ILE A CA 1
ATOM 758 C C . ILE A 1 104 ? 10.267 10.327 -8.565 1.00 89.12 104 ILE A C 1
ATOM 760 O O . ILE A 1 104 ? 9.609 10.466 -7.530 1.00 89.12 104 ILE A O 1
ATOM 764 N N . PRO A 1 105 ? 11.272 9.429 -8.622 1.00 82.38 105 PRO A N 1
ATOM 765 C CA . PRO A 1 105 ? 11.516 8.426 -7.576 1.00 82.38 105 PRO A CA 1
ATOM 766 C C . PRO A 1 105 ? 11.735 9.012 -6.173 1.00 82.38 105 PRO A C 1
ATOM 768 O O . PRO A 1 105 ? 11.203 8.500 -5.191 1.00 82.38 105 PRO A O 1
ATOM 771 N N . ILE A 1 106 ? 12.479 10.116 -6.069 1.00 88.75 106 ILE A N 1
ATOM 772 C CA . ILE A 1 106 ? 12.772 10.770 -4.782 1.00 88.75 106 ILE A CA 1
ATOM 773 C C . ILE A 1 106 ? 11.497 11.385 -4.191 1.00 88.75 106 ILE A C 1
ATOM 775 O O . ILE A 1 106 ? 11.193 11.220 -3.010 1.00 88.75 106 ILE A O 1
ATOM 779 N N . VAL A 1 107 ? 10.715 12.059 -5.034 1.00 88.50 107 VAL A N 1
ATOM 780 C CA . VAL A 1 107 ? 9.453 12.691 -4.641 1.00 88.50 107 VAL A CA 1
ATOM 781 C C . VAL A 1 107 ? 8.423 11.629 -4.238 1.00 88.50 107 VAL A C 1
ATOM 783 O O . VAL A 1 107 ? 7.705 11.814 -3.256 1.00 88.50 107 VAL A O 1
ATOM 786 N N . ASN A 1 108 ? 8.409 10.480 -4.920 1.00 86.12 108 ASN A N 1
ATOM 787 C CA . ASN A 1 108 ? 7.596 9.317 -4.568 1.00 86.12 108 ASN A CA 1
ATOM 788 C C . ASN A 1 108 ? 7.870 8.843 -3.127 1.00 86.12 108 ASN A C 1
ATOM 790 O O . ASN A 1 108 ? 6.935 8.687 -2.340 1.00 86.12 108 ASN A O 1
ATOM 794 N N . ILE A 1 109 ? 9.143 8.710 -2.735 1.00 88.25 109 ILE A N 1
ATOM 795 C CA . ILE A 1 109 ? 9.521 8.309 -1.368 1.00 88.25 109 ILE A CA 1
ATOM 796 C C . ILE A 1 109 ? 9.068 9.352 -0.332 1.00 88.25 109 ILE A C 1
ATOM 798 O O . ILE A 1 109 ? 8.503 8.988 0.702 1.00 88.25 109 ILE A O 1
ATOM 802 N N . LEU A 1 110 ? 9.252 10.648 -0.609 1.00 90.44 110 LEU A N 1
ATOM 803 C CA . LEU A 1 110 ? 8.799 11.722 0.288 1.00 90.44 110 LEU A CA 1
ATOM 804 C C . LEU A 1 110 ? 7.275 11.732 0.460 1.00 90.44 110 LEU A C 1
ATOM 806 O O . LEU A 1 110 ? 6.765 11.933 1.572 1.00 90.44 110 LEU A O 1
ATOM 810 N N . PHE A 1 111 ? 6.532 11.487 -0.621 1.00 85.56 111 PHE A N 1
ATOM 811 C CA . PHE A 1 111 ? 5.080 11.374 -0.564 1.00 85.56 111 PHE A CA 1
ATOM 812 C C . PHE A 1 111 ? 4.640 10.146 0.216 1.00 85.56 111 PHE A C 1
ATOM 814 O O . PHE A 1 111 ? 3.745 10.269 1.058 1.00 85.56 111 PHE A O 1
ATOM 821 N N . LEU A 1 112 ? 5.281 8.998 -0.010 1.00 85.38 112 LEU A N 1
ATOM 822 C CA . LEU A 1 112 ? 5.014 7.779 0.743 1.00 85.38 112 LEU A CA 1
ATOM 823 C C . LEU A 1 112 ? 5.181 8.040 2.245 1.00 85.38 112 LEU A C 1
ATOM 825 O O . LEU A 1 112 ? 4.225 7.875 2.999 1.00 85.38 112 LEU A O 1
ATOM 829 N N . ALA A 1 113 ? 6.329 8.584 2.658 1.00 87.88 113 ALA A N 1
ATOM 830 C CA . ALA A 1 113 ? 6.602 8.917 4.055 1.00 87.88 113 ALA A CA 1
ATOM 831 C C . ALA A 1 113 ? 5.574 9.905 4.641 1.00 87.88 113 ALA A C 1
ATOM 833 O O . ALA A 1 113 ? 5.096 9.737 5.767 1.00 87.88 113 ALA A O 1
ATOM 834 N N . SER A 1 114 ? 5.175 10.918 3.867 1.00 88.62 114 SER A N 1
ATOM 835 C CA . SER A 1 114 ? 4.181 11.912 4.292 1.00 88.62 114 SER A CA 1
ATOM 836 C C . SER A 1 114 ? 2.780 11.317 4.477 1.00 88.62 114 SER A C 1
ATOM 838 O O . SER A 1 114 ? 2.060 11.680 5.417 1.00 88.62 114 SER A O 1
ATOM 840 N N . HIS A 1 115 ? 2.365 10.414 3.587 1.00 84.75 115 HIS A N 1
ATOM 841 C CA . HIS A 1 115 ? 1.068 9.745 3.666 1.00 84.75 115 HIS A CA 1
ATOM 842 C C . HIS A 1 115 ? 1.044 8.681 4.761 1.00 84.75 115 HIS A C 1
ATOM 844 O O . HIS A 1 115 ? 0.105 8.670 5.568 1.00 84.75 115 HIS A O 1
ATOM 850 N N . ASP A 1 116 ? 2.101 7.876 4.855 1.00 87.56 116 ASP A N 1
ATOM 851 C CA . ASP A 1 116 ? 2.274 6.876 5.902 1.00 87.56 116 ASP A CA 1
ATOM 852 C C . ASP A 1 116 ? 2.311 7.525 7.276 1.00 87.56 116 ASP A C 1
ATOM 854 O O . ASP A 1 116 ? 1.631 7.054 8.185 1.00 87.56 116 ASP A O 1
ATOM 858 N N . GLY A 1 117 ? 2.994 8.662 7.437 1.00 87.62 117 GLY A N 1
ATOM 859 C CA . GLY A 1 117 ? 3.037 9.389 8.703 1.00 87.62 117 GLY A CA 1
ATOM 860 C C . GLY A 1 117 ? 1.649 9.796 9.207 1.00 87.62 117 GLY A C 1
ATOM 861 O O . GLY A 1 117 ? 1.368 9.714 10.405 1.00 87.62 117 GLY A O 1
ATOM 862 N N . ARG A 1 118 ? 0.736 10.191 8.310 1.00 87.38 118 ARG A N 1
ATOM 863 C CA . ARG A 1 118 ? -0.638 10.568 8.687 1.00 87.38 118 ARG A CA 1
ATOM 864 C C . ARG A 1 118 ? -1.502 9.355 9.023 1.00 87.38 118 ARG A C 1
ATOM 866 O O . ARG A 1 118 ? -2.180 9.385 10.050 1.00 87.38 118 ARG A O 1
ATOM 873 N N . ALA A 1 119 ? -1.466 8.308 8.197 1.00 87.19 119 ALA A N 1
ATOM 874 C CA . ALA A 1 119 ? -2.208 7.071 8.450 1.00 87.19 119 ALA A CA 1
ATOM 875 C C . ALA A 1 119 ? -1.746 6.410 9.760 1.00 87.19 119 ALA A C 1
ATOM 877 O O . ALA A 1 119 ? -2.557 6.094 10.626 1.00 87.19 119 ALA A O 1
ATOM 878 N N . THR A 1 120 ? -0.432 6.348 9.966 1.00 90.31 120 THR A N 1
ATOM 879 C CA . THR A 1 120 ? 0.228 5.876 11.189 1.00 90.31 120 THR A CA 1
ATOM 880 C C . THR A 1 120 ? -0.227 6.665 12.412 1.00 90.31 120 THR A C 1
ATOM 882 O O . THR A 1 120 ? -0.633 6.068 13.405 1.00 90.31 120 THR A O 1
ATOM 885 N N . LYS A 1 121 ? -0.217 8.006 12.362 1.00 91.06 121 LYS A N 1
ATOM 886 C CA . LYS A 1 121 ? -0.713 8.836 13.476 1.00 91.06 121 LYS A CA 1
ATOM 887 C C . LYS A 1 121 ? -2.189 8.563 13.775 1.00 91.06 121 LYS A C 1
ATOM 889 O O . LYS A 1 121 ? -2.566 8.531 14.943 1.00 91.06 121 LYS A O 1
ATOM 894 N N . LEU A 1 122 ? -3.019 8.356 12.751 1.00 89.31 122 LEU A N 1
ATOM 895 C CA . LEU A 1 122 ? -4.440 8.049 12.926 1.00 89.31 122 LEU A CA 1
ATOM 896 C C . LEU A 1 122 ? -4.658 6.676 13.580 1.00 89.31 122 LEU A C 1
ATOM 898 O O . LEU A 1 122 ? -5.484 6.557 14.480 1.00 89.31 122 LEU A O 1
ATOM 902 N N . LEU A 1 123 ? -3.899 5.662 13.168 1.00 90.19 123 LEU A N 1
ATOM 903 C CA . LEU A 1 123 ? -3.978 4.306 13.716 1.00 90.19 123 LEU A CA 1
ATOM 904 C C . LEU A 1 123 ? -3.429 4.236 15.150 1.00 90.19 123 LEU A C 1
ATOM 906 O O . LEU A 1 123 ? -4.081 3.669 16.025 1.00 90.19 123 LEU A O 1
ATOM 910 N N . LYS A 1 124 ? -2.310 4.921 15.432 1.00 91.56 124 LYS A N 1
ATOM 911 C CA . LYS A 1 124 ? -1.744 5.035 16.790 1.00 91.56 124 LYS A CA 1
ATOM 912 C C . LYS A 1 124 ? -2.720 5.674 17.776 1.00 91.56 124 LYS A C 1
ATOM 914 O O . LYS A 1 124 ? -2.815 5.222 18.911 1.00 91.56 124 LYS A O 1
ATOM 919 N N . LYS A 1 125 ? -3.498 6.676 17.341 1.00 89.75 125 LYS A N 1
ATOM 920 C CA . LYS A 1 125 ? -4.560 7.283 18.168 1.00 89.75 125 LYS A CA 1
ATOM 921 C C . LYS A 1 125 ? -5.645 6.286 18.595 1.00 89.75 125 LYS A C 1
ATOM 923 O O . LYS A 1 125 ? -6.318 6.533 19.588 1.00 89.75 125 LYS A O 1
ATOM 928 N N . HIS A 1 126 ? -5.805 5.176 17.875 1.00 87.94 126 HIS A N 1
ATOM 929 C CA . HIS A 1 126 ? -6.766 4.118 18.194 1.00 87.94 126 HIS A CA 1
ATOM 930 C C . HIS A 1 126 ? -6.125 2.921 18.920 1.00 87.94 126 HIS A C 1
ATOM 932 O O . HIS A 1 126 ? -6.767 1.886 19.059 1.00 87.94 126 HIS A O 1
ATOM 938 N N . GLY A 1 127 ? -4.887 3.062 19.413 1.00 87.62 127 GLY A N 1
ATOM 939 C CA . GLY A 1 127 ? -4.204 2.030 20.203 1.00 87.62 127 GLY A CA 1
ATOM 940 C C . GLY A 1 127 ? -3.522 0.936 19.380 1.00 87.62 127 GLY A C 1
ATOM 941 O O . GLY A 1 127 ? -3.018 -0.027 19.952 1.00 87.62 127 GLY A O 1
ATOM 942 N N . VAL A 1 128 ? -3.470 1.085 18.054 1.00 92.31 128 VAL A N 1
ATOM 943 C CA . VAL A 1 128 ? -2.853 0.107 17.153 1.00 92.31 128 VAL A CA 1
ATOM 944 C C . VAL A 1 128 ? -1.378 0.436 16.943 1.00 92.31 128 VAL A C 1
ATOM 946 O O . VAL A 1 128 ? -1.019 1.576 16.623 1.00 92.31 128 VAL A O 1
ATOM 949 N N . ARG A 1 129 ? -0.510 -0.566 17.099 1.00 91.25 129 ARG A N 1
ATOM 950 C CA . ARG A 1 129 ? 0.905 -0.462 16.747 1.00 91.25 129 ARG A CA 1
ATOM 951 C C . ARG A 1 129 ? 1.047 -0.604 15.237 1.00 91.25 129 ARG A C 1
ATOM 953 O O . ARG A 1 129 ? 0.480 -1.478 14.591 1.00 91.25 129 ARG A O 1
ATOM 960 N N . VAL A 1 130 ? 1.828 0.298 14.671 1.00 90.75 130 VAL A N 1
ATOM 961 C CA . VAL A 1 130 ? 2.100 0.384 13.237 1.00 90.75 130 VAL A CA 1
ATOM 962 C C . VAL A 1 130 ? 3.603 0.303 13.056 1.00 90.75 130 VAL A C 1
ATOM 964 O O . VAL A 1 130 ? 4.342 1.088 13.658 1.00 90.75 130 VAL A O 1
ATOM 967 N N . GLY A 1 131 ? 4.043 -0.677 12.272 1.00 88.81 131 GLY A N 1
ATOM 968 C CA . GLY A 1 131 ? 5.436 -0.820 11.872 1.00 88.81 131 GLY A CA 1
ATOM 969 C C . GLY A 1 131 ? 5.731 -0.029 10.601 1.00 88.81 131 GLY A C 1
ATOM 970 O O . GLY A 1 131 ? 4.843 0.599 10.021 1.00 88.81 131 GLY A O 1
ATOM 971 N N . LEU A 1 132 ? 6.980 -0.116 10.135 1.00 82.19 132 LEU A N 1
ATOM 972 C CA . LEU A 1 132 ? 7.384 0.466 8.854 1.00 82.19 132 LEU A CA 1
ATOM 973 C C . LEU A 1 132 ? 6.517 -0.069 7.709 1.00 82.19 132 LEU A C 1
ATOM 975 O O . LEU A 1 132 ? 6.155 0.706 6.840 1.00 82.19 132 LEU A O 1
ATOM 979 N N . LEU A 1 133 ? 6.151 -1.359 7.747 1.00 84.50 133 LEU A N 1
ATOM 980 C CA . LEU A 1 133 ? 5.366 -2.072 6.726 1.00 84.50 133 LEU A CA 1
ATOM 981 C C . LEU A 1 133 ? 3.831 -1.999 6.917 1.00 84.50 133 LEU A C 1
ATOM 983 O O . LEU A 1 133 ? 3.084 -2.822 6.374 1.00 84.50 133 LEU A O 1
ATOM 987 N N . GLY A 1 134 ? 3.359 -1.044 7.723 1.00 87.81 134 GLY A N 1
ATOM 988 C CA . GLY A 1 134 ? 1.952 -0.883 8.089 1.00 87.81 134 GLY A CA 1
ATOM 989 C C . GLY A 1 134 ? 1.538 -1.670 9.340 1.00 87.81 134 GLY A C 1
ATOM 990 O O . GLY A 1 134 ? 2.366 -2.042 10.174 1.0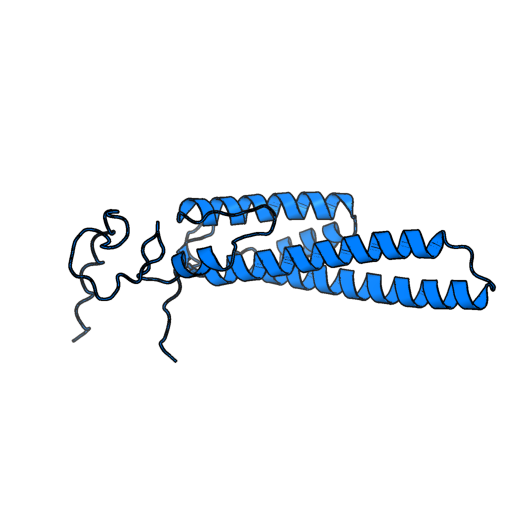0 87.81 134 GLY A O 1
ATOM 991 N N . VAL A 1 135 ? 0.225 -1.884 9.497 1.00 91.31 135 VAL A N 1
ATOM 992 C CA . VAL A 1 135 ? -0.357 -2.652 10.616 1.00 91.31 135 VAL A CA 1
ATOM 993 C C . VAL A 1 135 ? -0.159 -4.151 10.362 1.00 91.31 135 VAL A C 1
ATOM 995 O O . VAL A 1 135 ? -0.527 -4.634 9.280 1.00 91.31 135 VAL A O 1
ATOM 998 N N . PRO A 1 136 ? 0.402 -4.909 11.316 1.00 92.12 136 PRO A N 1
ATOM 999 C CA . PRO A 1 136 ? 0.560 -6.347 11.159 1.00 92.12 136 PRO A CA 1
ATOM 1000 C C . PRO A 1 136 ? -0.805 -7.057 11.351 1.00 92.12 136 PRO A C 1
ATOM 1002 O O . PRO A 1 136 ? -1.769 -6.472 11.848 1.00 92.12 136 PRO A O 1
ATOM 1005 N N . ARG A 1 137 ? -0.965 -8.285 10.833 1.00 89.69 137 ARG A N 1
ATOM 1006 C CA . ARG A 1 137 ? -2.299 -8.937 10.744 1.00 89.69 137 ARG A CA 1
ATOM 1007 C C . ARG A 1 137 ? -2.886 -9.269 12.116 1.00 89.69 137 ARG A C 1
ATOM 1009 O O . ARG A 1 137 ? -4.096 -9.209 12.286 1.00 89.69 137 ARG A O 1
ATOM 1016 N N . ASP A 1 138 ? -2.011 -9.573 13.054 1.00 91.06 138 ASP A N 1
ATOM 1017 C CA . ASP A 1 138 ? -2.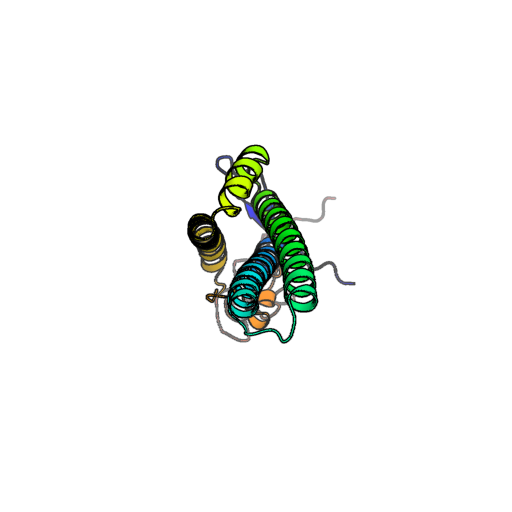245 -9.769 14.481 1.00 91.06 138 ASP A CA 1
ATOM 1018 C C . ASP A 1 138 ? -2.640 -8.488 15.218 1.00 91.06 138 ASP A C 1
ATOM 1020 O O . ASP A 1 138 ? -2.958 -8.553 16.388 1.00 91.06 138 ASP A O 1
ATOM 1024 N N . GLU A 1 139 ? -2.618 -7.311 14.595 1.00 91.88 139 GLU A N 1
ATOM 1025 C CA . GLU A 1 139 ? -3.171 -6.100 15.210 1.00 91.88 139 GLU A CA 1
ATOM 1026 C C . GLU A 1 139 ? -4.460 -5.634 14.531 1.00 91.88 139 GLU A C 1
ATOM 1028 O O . GLU A 1 139 ? -5.161 -4.764 15.051 1.00 91.88 139 GLU A O 1
ATOM 1033 N N . LEU A 1 140 ? -4.818 -6.234 13.391 1.00 90.25 140 LEU A N 1
ATOM 1034 C CA . LEU A 1 140 ? -6.014 -5.862 12.639 1.00 90.25 140 LEU A CA 1
ATOM 1035 C C . LEU A 1 140 ? -7.303 -6.176 13.408 1.00 90.25 140 LEU A C 1
ATOM 1037 O O . LEU A 1 140 ? -8.281 -5.446 13.271 1.00 90.25 140 LEU A O 1
ATOM 1041 N N . HIS A 1 141 ? -7.318 -7.227 14.233 1.00 88.94 141 HIS A N 1
ATOM 1042 C CA . HIS A 1 141 ? -8.509 -7.608 14.998 1.00 88.94 141 HIS A CA 1
ATOM 1043 C C . HIS A 1 141 ? -8.893 -6.559 16.051 1.00 88.94 141 HIS A C 1
ATOM 1045 O O . HIS A 1 141 ? -10.074 -6.394 16.340 1.00 88.94 141 HIS A O 1
ATOM 1051 N N . LYS A 1 142 ? -7.937 -5.743 16.519 1.00 90.12 142 LYS A N 1
ATOM 1052 C CA . LYS A 1 142 ? -8.194 -4.597 17.414 1.00 90.12 142 LYS A CA 1
ATOM 1053 C C . LYS A 1 142 ? -9.011 -3.476 16.755 1.00 90.12 142 LYS A C 1
ATOM 1055 O O . LYS A 1 142 ? -9.550 -2.623 17.455 1.00 90.12 142 LYS A O 1
ATOM 1060 N N . LEU A 1 143 ? -9.082 -3.440 15.419 1.00 88.56 143 LEU A N 1
ATOM 1061 C CA . LEU A 1 143 ? -9.829 -2.434 14.647 1.00 88.56 143 LEU A CA 1
ATOM 1062 C C . LEU A 1 143 ? -11.289 -2.831 14.377 1.00 88.56 143 LEU A C 1
ATOM 1064 O O . LEU A 1 143 ? -12.032 -2.055 13.768 1.00 88.56 143 LEU A O 1
ATOM 1068 N N . VAL A 1 144 ? -11.709 -4.023 14.803 1.00 88.25 144 VAL A N 1
ATOM 1069 C CA . VAL A 1 144 ? -13.101 -4.475 14.711 1.00 88.25 144 VAL A CA 1
ATOM 1070 C C . VAL A 1 144 ? -13.906 -3.818 15.837 1.00 88.25 144 VAL A C 1
ATOM 1072 O O . VAL A 1 144 ? -13.423 -3.710 16.965 1.00 88.25 144 VAL A O 1
ATOM 1075 N N . GLN A 1 145 ? -15.126 -3.336 15.562 1.00 84.81 145 GLN A N 1
ATOM 1076 C CA . GLN A 1 145 ? -15.946 -2.758 16.634 1.00 84.81 145 GLN A CA 1
ATOM 1077 C C . GLN A 1 145 ? -16.230 -3.808 17.701 1.00 84.81 145 GLN A C 1
ATOM 1079 O O . GLN A 1 145 ? -16.484 -4.968 17.380 1.00 84.81 145 GLN A O 1
ATOM 1084 N N . GLY A 1 146 ? -16.210 -3.395 18.963 1.00 85.31 146 GLY A N 1
ATOM 1085 C CA . GLY A 1 146 ? -16.406 -4.308 20.081 1.00 85.31 146 GLY A CA 1
ATOM 1086 C C . GLY A 1 146 ? -15.197 -5.191 20.387 1.00 85.31 146 GLY A C 1
ATOM 1087 O O . GLY A 1 146 ? -15.329 -6.068 21.219 1.00 85.31 146 GLY A O 1
ATOM 1088 N N . ALA A 1 147 ? -14.026 -4.964 19.783 1.00 89.88 147 ALA A N 1
ATOM 1089 C CA . ALA A 1 147 ? -12.777 -5.551 20.263 1.00 89.88 147 ALA A CA 1
ATOM 1090 C C . ALA A 1 147 ? -12.114 -4.650 21.323 1.00 89.88 147 ALA A C 1
ATOM 1092 O O . ALA A 1 147 ? -12.170 -3.416 21.254 1.00 89.88 147 ALA A O 1
ATOM 1093 N N . CYS A 1 148 ? -11.432 -5.253 22.296 1.00 90.12 148 CYS A N 1
ATOM 1094 C CA . CYS A 1 148 ? -10.605 -4.533 23.254 1.00 90.12 148 CYS A CA 1
ATOM 1095 C C . CYS A 1 148 ? -9.450 -3.831 22.529 1.00 90.12 148 CYS A C 1
ATOM 1097 O O . CYS A 1 148 ? -8.657 -4.461 21.832 1.00 90.12 148 CYS A O 1
ATOM 1099 N N . ARG A 1 149 ? -9.272 -2.526 22.756 1.00 88.81 149 ARG A N 1
ATOM 1100 C CA . ARG A 1 149 ? -8.231 -1.738 22.066 1.00 88.81 149 ARG A CA 1
ATOM 1101 C C . ARG A 1 149 ? -6.795 -2.138 22.426 1.00 88.81 149 ARG A C 1
ATOM 1103 O O . ARG A 1 149 ? -5.874 -1.764 21.708 1.00 88.81 149 ARG A O 1
ATOM 1110 N N . LYS A 1 150 ? -6.588 -2.868 23.530 1.00 90.31 150 LYS A N 1
ATOM 1111 C CA . LYS A 1 150 ? -5.256 -3.292 23.991 1.00 90.31 150 LYS A CA 1
ATOM 1112 C C . LYS A 1 150 ? -4.878 -4.676 23.459 1.00 90.31 150 LYS A C 1
ATOM 1114 O O . LYS A 1 150 ? -3.889 -4.791 22.736 1.00 90.31 150 LYS A O 1
ATOM 1119 N N . CYS A 1 151 ? -5.656 -5.707 23.798 1.00 90.38 151 CYS A N 1
ATOM 1120 C CA . CYS A 1 151 ? -5.375 -7.102 23.428 1.00 90.38 151 CYS A CA 1
ATOM 1121 C C . CYS A 1 151 ? -6.162 -7.601 22.202 1.00 90.38 151 CYS A C 1
ATOM 1123 O O . CYS A 1 151 ? -5.775 -8.594 21.595 1.00 90.38 151 CYS A O 1
ATOM 1125 N N . GLY A 1 152 ? -7.239 -6.913 21.811 1.00 89.81 152 GLY A N 1
ATOM 1126 C CA . GLY A 1 152 ? -8.109 -7.307 20.701 1.00 89.81 152 GLY A CA 1
ATOM 1127 C C . GLY A 1 152 ? -9.139 -8.392 21.026 1.00 89.81 152 GLY A C 1
ATOM 1128 O O . GLY A 1 152 ? -9.805 -8.860 20.112 1.00 89.81 152 GLY A O 1
ATOM 1129 N N . TYR A 1 153 ? -9.303 -8.775 22.297 1.00 91.06 153 TYR A N 1
ATOM 1130 C CA . TYR A 1 153 ? -10.367 -9.692 22.726 1.00 91.06 153 TYR A CA 1
ATOM 1131 C C . TYR A 1 153 ? -11.758 -9.158 22.347 1.00 91.06 153 TYR A C 1
ATOM 1133 O O . TYR A 1 153 ? -11.987 -7.953 22.462 1.00 91.06 153 TYR A O 1
ATOM 1141 N N . ASP A 1 154 ? -12.677 -10.021 21.909 1.00 91.81 154 ASP A N 1
ATOM 1142 C CA . ASP A 1 154 ? -14.051 -9.620 21.587 1.00 91.81 154 ASP A CA 1
ATOM 1143 C C . ASP A 1 154 ? -14.839 -9.358 22.878 1.00 91.81 154 ASP A C 1
ATOM 1145 O O . ASP A 1 154 ? -15.047 -10.250 23.695 1.00 91.81 154 ASP A O 1
ATOM 1149 N N . VAL A 1 155 ? -15.253 -8.109 23.077 1.00 91.12 155 VAL A N 1
ATOM 1150 C CA . VAL A 1 155 ? -15.975 -7.650 24.266 1.00 91.12 155 VAL A CA 1
ATOM 1151 C C . VAL A 1 155 ? -17.462 -7.427 24.021 1.00 91.12 155 VAL A C 1
ATOM 1153 O O . VAL A 1 155 ? -18.154 -6.951 24.915 1.00 91.12 155 VAL A O 1
ATOM 1156 N N . ARG A 1 156 ? -17.989 -7.785 22.841 1.00 87.69 156 ARG A N 1
ATOM 1157 C CA . ARG A 1 156 ? -19.415 -7.601 22.510 1.00 87.69 156 ARG A CA 1
ATOM 1158 C C . ARG A 1 156 ? -20.355 -8.363 23.444 1.00 87.69 156 ARG A C 1
ATOM 1160 O O . ARG A 1 156 ? -21.481 -7.927 23.650 1.00 87.69 156 ARG A O 1
ATOM 1167 N N . THR A 1 157 ? -19.907 -9.490 23.988 1.00 86.94 157 THR A N 1
ATOM 1168 C CA . THR A 1 157 ? -20.697 -10.365 24.869 1.00 86.94 157 THR A CA 1
ATOM 1169 C C . THR A 1 157 ? -20.468 -10.098 26.357 1.00 86.94 157 THR A C 1
ATOM 1171 O O . THR A 1 157 ? -21.057 -10.772 27.198 1.00 86.94 157 THR A O 1
ATOM 1174 N N . ILE A 1 158 ? -19.618 -9.128 26.706 1.00 87.06 158 ILE A N 1
ATOM 1175 C CA . ILE A 1 158 ? -19.200 -8.881 28.086 1.00 87.06 158 ILE A CA 1
ATOM 1176 C C . ILE A 1 158 ? -20.002 -7.724 28.675 1.00 87.06 158 ILE A C 1
ATOM 1178 O O . ILE A 1 158 ? -20.074 -6.645 28.095 1.00 87.06 158 ILE A O 1
ATOM 1182 N N . THR A 1 159 ? -20.556 -7.930 29.868 1.00 87.56 159 THR A N 1
ATOM 1183 C CA . THR A 1 159 ? -21.301 -6.910 30.626 1.00 87.56 159 THR A CA 1
ATOM 1184 C C . THR A 1 159 ? -20.438 -6.155 31.644 1.00 87.56 159 THR A C 1
ATOM 1186 O O . THR A 1 159 ? -20.867 -5.138 32.185 1.00 87.56 159 THR A O 1
ATOM 1189 N N . GLY A 1 160 ? -19.221 -6.634 31.915 1.00 88.94 160 GLY A N 1
ATOM 1190 C CA . GLY A 1 160 ? -18.299 -6.046 32.887 1.00 88.94 160 GLY A CA 1
ATOM 1191 C C . GLY A 1 160 ? -17.571 -4.778 32.399 1.00 88.94 160 GLY A C 1
ATOM 1192 O O . GLY A 1 160 ? -17.376 -4.593 31.197 1.00 88.94 160 GLY A O 1
ATOM 1193 N N . PRO A 1 161 ? -17.094 -3.918 33.325 1.00 93.00 161 PRO A N 1
ATOM 1194 C CA . PRO A 1 161 ? -16.399 -2.667 32.998 1.00 93.00 161 PRO A CA 1
ATOM 1195 C C . PRO A 1 161 ? -14.935 -2.858 32.564 1.00 93.00 161 PRO A C 1
ATOM 1197 O O . PRO A 1 161 ? -14.284 -1.899 32.151 1.00 93.00 161 PRO A O 1
ATOM 1200 N N . VAL A 1 162 ? -14.387 -4.072 32.673 1.00 95.56 162 VAL A N 1
ATOM 1201 C CA . VAL A 1 162 ? -12.981 -4.390 32.386 1.00 95.56 162 VAL A CA 1
ATOM 1202 C C . VAL A 1 162 ? -12.866 -5.587 31.448 1.00 95.56 162 VAL A C 1
ATOM 1204 O O . VAL A 1 162 ? -13.676 -6.509 31.483 1.00 95.56 162 VAL A O 1
ATOM 1207 N N . CYS A 1 163 ? -11.838 -5.577 30.601 1.00 93.75 163 CYS A N 1
ATOM 1208 C CA . CYS A 1 163 ? -11.522 -6.693 29.717 1.00 93.75 163 CYS A CA 1
ATOM 1209 C C . CYS A 1 163 ? -11.023 -7.903 30.530 1.00 93.75 163 CYS A C 1
ATOM 1211 O O . CYS A 1 163 ? -10.068 -7.726 31.290 1.00 93.75 163 CYS A O 1
ATOM 1213 N N . PRO A 1 164 ? -11.553 -9.124 30.324 1.00 94.50 164 PRO A N 1
ATOM 1214 C CA . PRO A 1 164 ? -11.151 -10.303 31.096 1.00 94.50 164 PRO A CA 1
ATOM 1215 C C . PRO A 1 164 ? -9.706 -10.731 30.814 1.00 94.50 164 PRO A C 1
ATOM 1217 O O . PRO A 1 164 ? -8.997 -11.119 31.730 1.00 94.50 164 PRO A O 1
ATOM 1220 N N . GLU A 1 165 ? -9.241 -10.587 29.570 1.00 94.75 165 GLU A N 1
ATOM 1221 C CA . GLU A 1 165 ? -7.886 -11.003 29.177 1.00 94.75 165 GLU A CA 1
ATOM 1222 C C . GLU A 1 165 ? -6.775 -10.079 29.693 1.00 94.75 165 GLU A C 1
ATOM 1224 O O . GLU A 1 165 ? -5.690 -10.523 30.048 1.00 94.75 165 GLU A O 1
ATOM 1229 N N . CYS A 1 166 ? -6.998 -8.760 29.687 1.00 94.31 166 CYS A N 1
ATOM 1230 C CA . CYS A 1 166 ? -5.916 -7.791 29.908 1.00 94.31 166 CYS A CA 1
ATOM 1231 C C . CYS A 1 166 ? -6.210 -6.734 30.977 1.00 94.31 166 CYS A C 1
ATOM 1233 O O . CYS A 1 166 ? -5.457 -5.757 31.082 1.00 94.31 166 CYS A O 1
ATOM 1235 N N . GLY A 1 167 ? -7.333 -6.863 31.691 1.00 94.88 167 GLY A N 1
ATOM 1236 C CA . GLY A 1 167 ? -7.756 -5.987 32.791 1.00 94.88 167 GLY A CA 1
ATOM 1237 C C . GLY A 1 167 ? -7.986 -4.522 32.409 1.00 94.88 167 GLY A C 1
ATOM 1238 O O . GLY A 1 167 ? -8.109 -3.661 33.272 1.00 94.88 167 GLY A O 1
ATOM 1239 N N . THR A 1 168 ? -7.988 -4.191 31.117 1.00 93.88 168 THR A N 1
ATOM 1240 C CA . THR A 1 168 ? -8.092 -2.796 30.666 1.00 93.88 168 THR A CA 1
ATOM 1241 C C . THR A 1 168 ? -9.542 -2.337 30.750 1.00 93.88 168 THR A C 1
ATOM 1243 O O . THR A 1 168 ? -10.410 -3.085 30.292 1.00 93.88 168 THR A O 1
ATOM 1246 N N . PRO A 1 169 ? -9.817 -1.138 31.296 1.00 92.25 169 PRO A N 1
ATOM 1247 C CA . PRO A 1 169 ? -11.173 -0.617 31.369 1.00 92.25 169 PRO A CA 1
ATOM 1248 C C . PRO A 1 169 ? -11.754 -0.491 29.963 1.00 92.25 169 PRO A C 1
ATOM 1250 O O . PRO A 1 169 ? -11.118 0.044 29.047 1.00 92.25 169 PRO A O 1
ATOM 1253 N N . LEU A 1 170 ? -12.954 -1.031 29.792 1.00 90.12 170 LEU A N 1
ATOM 1254 C CA . LEU A 1 170 ? -13.698 -0.927 28.552 1.00 90.12 170 LEU A CA 1
ATOM 1255 C C . LEU A 1 170 ? -14.398 0.433 28.516 1.00 90.12 170 LEU A C 1
ATOM 1257 O O . LEU A 1 170 ? -14.842 0.923 29.557 1.00 90.12 170 LEU A O 1
ATOM 1261 N N . PRO A 1 171 ? -14.486 1.081 27.340 1.00 82.75 171 PRO A N 1
ATOM 1262 C CA . PRO A 1 171 ? -15.346 2.246 27.215 1.00 82.75 171 PRO A CA 1
ATOM 1263 C C . PRO A 1 171 ? -16.758 1.824 27.624 1.00 82.75 171 PRO A C 1
ATOM 1265 O O . PRO A 1 171 ? -17.217 0.771 27.176 1.00 82.75 171 PRO A O 1
ATOM 1268 N N . ALA A 1 172 ? -17.410 2.619 28.480 1.00 76.19 172 ALA A N 1
ATOM 1269 C CA . ALA A 1 172 ? -18.791 2.370 28.880 1.00 76.19 172 ALA A CA 1
ATOM 1270 C C . ALA A 1 172 ? -19.602 2.063 27.620 1.00 76.19 172 ALA A C 1
ATOM 1272 O O . ALA A 1 172 ? -19.505 2.814 26.639 1.00 76.19 172 ALA A O 1
ATOM 1273 N N . ALA A 1 173 ? -20.304 0.924 27.623 1.00 68.31 173 ALA A N 1
ATOM 1274 C CA . ALA A 1 173 ? -21.100 0.514 26.479 1.00 68.31 173 ALA A CA 1
ATOM 1275 C C . ALA A 1 173 ? -21.943 1.724 26.048 1.00 68.31 173 ALA A C 1
ATOM 1277 O O . ALA A 1 173 ? -22.534 2.369 26.923 1.00 68.31 173 ALA A O 1
ATOM 1278 N N . PRO A 1 174 ? -21.941 2.103 24.753 1.00 63.19 174 PRO A N 1
ATOM 1279 C CA . PRO A 1 174 ? -22.811 3.178 24.303 1.00 63.19 174 PRO A CA 1
ATOM 1280 C C . PRO A 1 174 ? -24.209 2.798 24.772 1.00 63.19 174 PRO A C 1
ATOM 1282 O O . PRO A 1 174 ? -24.637 1.681 24.473 1.00 63.19 174 PRO A O 1
ATOM 1285 N N . ALA A 1 175 ? -24.830 3.660 25.591 1.00 60.41 175 ALA A N 1
ATOM 1286 C CA . ALA A 1 175 ? -26.135 3.406 26.192 1.00 60.41 175 ALA A CA 1
ATOM 1287 C C . ALA A 1 175 ? -27.006 2.774 25.114 1.00 60.41 175 ALA A C 1
ATOM 1289 O O . ALA A 1 175 ? -27.157 3.392 24.056 1.00 60.41 175 ALA A O 1
ATOM 1290 N N . ALA A 1 176 ? -27.392 1.508 25.324 1.00 59.25 176 ALA A N 1
ATOM 1291 C CA . ALA A 1 176 ? -27.999 0.683 24.291 1.00 59.25 176 ALA A CA 1
ATOM 1292 C C . ALA A 1 176 ? -29.046 1.540 23.587 1.00 59.25 176 ALA A C 1
ATOM 1294 O O . ALA A 1 176 ? -29.960 2.039 24.244 1.00 59.25 176 ALA A O 1
ATOM 1295 N N . VAL A 1 177 ? -28.828 1.823 22.299 1.00 57.06 177 VAL A N 1
ATOM 1296 C CA . VAL A 1 177 ? -29.771 2.623 21.523 1.00 57.06 177 VAL A CA 1
ATOM 1297 C C . VAL A 1 177 ? -31.071 1.847 21.617 1.00 57.06 177 VAL A C 1
ATOM 1299 O O . VAL A 1 177 ? -31.136 0.725 21.114 1.00 57.06 177 VAL A O 1
ATOM 1302 N N . ALA A 1 178 ? -32.032 2.382 22.376 1.00 53.44 178 ALA A N 1
ATOM 1303 C CA . ALA A 1 178 ? -33.304 1.722 22.599 1.00 53.44 178 ALA A CA 1
ATOM 1304 C C . ALA A 1 178 ? -33.852 1.314 21.224 1.00 53.44 178 ALA A C 1
ATOM 1306 O O . ALA A 1 178 ? -33.744 2.120 20.290 1.00 53.44 178 ALA A O 1
ATOM 1307 N N . PRO A 1 179 ? -34.347 0.074 21.058 1.00 63.41 179 PRO A N 1
ATOM 1308 C CA . PRO A 1 179 ? -34.907 -0.344 19.783 1.00 63.41 179 PRO A CA 1
ATOM 1309 C C . PRO A 1 179 ? -35.947 0.699 19.378 1.00 63.41 179 PRO A C 1
ATOM 1311 O O . PRO A 1 179 ? -36.802 1.053 20.189 1.00 63.41 179 PRO A O 1
ATOM 1314 N N . ALA A 1 180 ? -35.800 1.265 18.178 1.00 57.59 180 ALA A N 1
ATOM 1315 C CA . ALA A 1 180 ? -36.770 2.210 17.646 1.00 57.59 180 ALA A CA 1
ATOM 1316 C C . ALA A 1 180 ? -38.125 1.491 17.613 1.00 57.59 180 ALA A C 1
ATOM 1318 O O . ALA A 1 180 ? -38.264 0.503 16.891 1.00 57.59 180 ALA A O 1
ATOM 1319 N N . ALA A 1 181 ? -39.031 1.922 18.493 1.00 62.53 181 ALA A N 1
ATOM 1320 C CA . ALA A 1 181 ? -40.383 1.391 18.621 1.00 62.53 181 ALA A CA 1
ATOM 1321 C C . ALA A 1 181 ? -41.230 1.747 17.397 1.00 62.53 181 ALA A C 1
ATOM 1323 O O . ALA A 1 181 ? -41.016 2.852 16.840 1.00 62.53 181 ALA A O 1
#

Sequence (181 aa):
MSEHQEVTAKVGWKGRKTISLMRVALRQRSLQRSVGAYLLTLVVSIGASSAAYPSQAVQQMVAMCAGGALMAAAVWAIVATVRLQTALGRNVVLACIMSIGMLIPIVNILFLASHDGRATKLLKKHGVRVGLLGVPRDELHKLVQGACRKCGYDVRTITGPVCPECGTPLPAAPAAVAPAA

pLDDT: mean 86.34, std 9.6, range [44.75, 97.19]

Radius of gyration: 21.91 Å; chains: 1; bounding box: 67×34×63 Å

Secondary structure (DSSP, 8-state):
----PBPEEEESTTS-EEEEHHHHHHHHHHHHHHHHHHHHHHHHHHHHHHS--SSHHHHHHHHHHHHHHHHHHHHHHHHHHHHHHHHTT--HHHHHHHHHHTTSHHHHHHHHHHHHHHHHHHHHTTT---BTTBS-HHHHGGGBTTB-TTT--B-TT--SSB-TTT-PBPPPPP-------

Foldseek 3Di:
DPPQAFDWDQADPVSPDTFRLLQLQVLLLQLVVLLVQLVVLVVVLVVLCPDDDPDPVVSVVSNVVSVVSNVVSLVSNLVSQLSNCVSNVHDSVVSNVLSVLCVDVVSVVVVSCVSCVVSCVVCVVQLFDADPSGGDPLRSLCRTPQADSHRSHRNPPPPDQADPPPRHGDDDDPPPPPPPD